Protein AF-A0A2U8WNV7-F1 (afdb_monomer_lite)

Foldseek 3Di:
DDPLLVVLLQLLLVLLQVLLVVLCVVAPPLDDHDPVSVVVSVVVLVVVLVVVLVVCVVVVNDPSSSVSSSVSNVCNNVVNNVVSVVVSVVVVVVD

Structure (mmCIF, N/CA/C/O backbone):
data_AF-A0A2U8WNV7-F1
#
_entry.id   AF-A0A2U8WNV7-F1
#
loop_
_atom_site.group_PDB
_atom_site.id
_atom_site.type_symbol
_atom_site.label_atom_id
_atom_site.label_alt_id
_atom_site.label_comp_id
_atom_site.label_asym_id
_atom_site.label_entity_id
_atom_site.label_seq_id
_atom_site.pdbx_PDB_ins_code
_atom_site.Cartn_x
_atom_site.Cartn_y
_atom_site.Cartn_z
_atom_site.occupancy
_atom_site.B_iso_or_equiv
_atom_site.auth_seq_id
_atom_site.auth_comp_id
_atom_site.auth_asym_id
_atom_site.auth_atom_id
_atom_site.pdbx_PDB_model_num
ATOM 1 N N . MET A 1 1 ? -4.680 7.057 -22.976 1.00 56.69 1 MET A N 1
ATOM 2 C CA . MET A 1 1 ? -4.065 6.528 -21.743 1.00 56.69 1 MET A CA 1
ATOM 3 C C . MET A 1 1 ? -3.792 5.057 -22.016 1.00 56.69 1 MET A C 1
ATOM 5 O O . MET A 1 1 ? -4.744 4.339 -22.299 1.00 56.69 1 MET A O 1
ATOM 9 N N . ASP A 1 2 ? -2.525 4.646 -22.083 1.00 73.06 2 ASP A N 1
ATOM 10 C CA . ASP A 1 2 ? -2.154 3.284 -22.492 1.00 73.06 2 ASP A CA 1
ATOM 11 C C . ASP A 1 2 ? -2.623 2.249 -21.461 1.00 73.06 2 ASP A C 1
ATOM 13 O O . ASP A 1 2 ? -2.599 2.503 -20.256 1.00 73.06 2 ASP A O 1
ATOM 17 N N . GLY A 1 3 ? -3.031 1.060 -21.918 1.00 84.00 3 GLY A N 1
ATOM 18 C CA . GLY A 1 3 ? -3.603 0.018 -21.053 1.00 84.00 3 GLY A CA 1
ATOM 19 C C . GLY A 1 3 ? -2.688 -0.441 -19.907 1.00 84.00 3 GLY A C 1
ATOM 20 O O . GLY A 1 3 ? -3.187 -0.880 -18.873 1.00 84.00 3 GLY A O 1
ATOM 21 N N . ARG A 1 4 ? -1.365 -0.281 -20.056 1.00 84.38 4 ARG A N 1
ATOM 22 C CA . ARG A 1 4 ? -0.365 -0.584 -19.017 1.00 84.38 4 ARG A CA 1
ATOM 23 C C . ARG A 1 4 ? -0.437 0.377 -17.831 1.00 84.38 4 ARG A C 1
ATOM 25 O O . ARG A 1 4 ? -0.428 -0.083 -16.699 1.00 84.38 4 ARG A O 1
ATOM 32 N N . HIS A 1 5 ? -0.651 1.663 -18.093 1.00 88.25 5 HIS A N 1
ATOM 33 C CA . HIS A 1 5 ? -0.777 2.688 -17.059 1.00 88.25 5 HIS A CA 1
ATOM 34 C C . HIS A 1 5 ? -2.004 2.474 -16.175 1.00 88.25 5 HIS A C 1
ATOM 36 O O . HIS A 1 5 ? -1.934 2.518 -14.947 1.00 88.25 5 HIS A O 1
ATOM 42 N N . ALA A 1 6 ? -3.138 2.170 -16.809 1.00 90.50 6 ALA A N 1
ATOM 43 C CA . ALA A 1 6 ? -4.361 1.832 -16.092 1.00 90.50 6 ALA A CA 1
ATOM 44 C C . ALA A 1 6 ? -4.215 0.522 -15.296 1.00 90.50 6 ALA A C 1
ATOM 46 O O . ALA A 1 6 ? -4.775 0.400 -14.208 1.00 90.50 6 ALA A O 1
ATOM 47 N N . LEU A 1 7 ? -3.467 -0.457 -15.819 1.00 92.75 7 LEU A N 1
ATOM 48 C CA . LEU A 1 7 ? -3.183 -1.698 -15.102 1.00 92.75 7 LEU A CA 1
ATOM 49 C C . LEU A 1 7 ? -2.304 -1.447 -13.871 1.00 92.75 7 LEU A C 1
ATOM 51 O O . LEU A 1 7 ? -2.715 -1.827 -12.778 1.00 92.75 7 LEU A O 1
ATOM 55 N N . ALA A 1 8 ? -1.180 -0.741 -14.028 1.00 93.69 8 ALA A N 1
ATOM 56 C CA . ALA A 1 8 ? -0.270 -0.397 -12.936 1.00 93.69 8 ALA A CA 1
ATOM 57 C C . ALA A 1 8 ? -1.005 0.327 -11.801 1.00 93.69 8 ALA A C 1
ATOM 59 O O . ALA A 1 8 ? -0.839 -0.010 -10.629 1.00 93.69 8 ALA A O 1
ATOM 60 N N . GLN A 1 9 ? -1.891 1.269 -12.144 1.00 95.94 9 GLN A N 1
ATOM 61 C CA . GLN A 1 9 ? -2.705 1.973 -11.157 1.00 95.94 9 GLN A CA 1
ATOM 62 C C . GLN A 1 9 ? -3.631 1.020 -10.389 1.00 95.94 9 GLN A C 1
ATOM 64 O O . GLN A 1 9 ? -3.687 1.079 -9.160 1.00 95.94 9 GLN A O 1
ATOM 69 N N . ARG A 1 10 ? -4.359 0.140 -11.090 1.00 97.31 10 ARG A N 1
ATOM 70 C CA . ARG A 1 10 ? -5.279 -0.819 -10.453 1.00 97.31 10 ARG A CA 1
ATOM 71 C C . ARG A 1 10 ? -4.546 -1.818 -9.564 1.00 97.31 10 ARG A C 1
ATOM 73 O O . ARG A 1 10 ? -5.021 -2.094 -8.467 1.00 97.31 10 ARG A O 1
ATOM 80 N N . GLU A 1 11 ? -3.412 -2.342 -10.019 1.00 97.25 11 GLU A N 1
ATOM 81 C CA . GLU A 1 11 ? -2.588 -3.276 -9.245 1.00 97.25 11 GLU A CA 1
ATOM 82 C C . GLU A 1 11 ? -2.011 -2.609 -7.998 1.00 97.25 11 GLU A C 1
ATOM 84 O O . GLU A 1 11 ? -2.062 -3.191 -6.914 1.00 97.25 11 GLU A O 1
ATOM 89 N N . GLY A 1 12 ? -1.553 -1.361 -8.124 1.00 97.19 12 GLY A N 1
ATOM 90 C CA . GLY A 1 12 ? -1.134 -0.555 -6.986 1.00 97.19 12 GLY A CA 1
ATOM 91 C C . GLY A 1 12 ? -2.264 -0.392 -5.972 1.00 97.19 12 GLY A C 1
ATOM 92 O O . GLY A 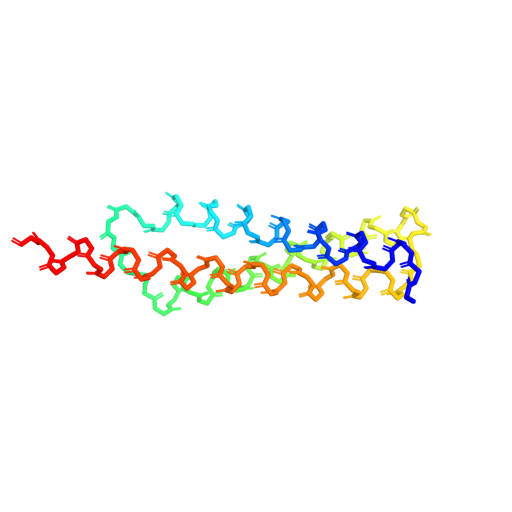1 12 ? -2.088 -0.704 -4.797 1.00 97.19 12 GLY A O 1
ATOM 93 N N . ILE A 1 13 ? -3.457 0.015 -6.423 1.00 98.12 13 ILE A N 1
ATOM 94 C CA . ILE A 1 13 ? -4.638 0.157 -5.553 1.00 98.12 13 ILE A CA 1
ATOM 95 C C . ILE A 1 13 ? -4.955 -1.160 -4.842 1.00 98.12 13 ILE A C 1
ATOM 97 O O . ILE A 1 13 ? -5.156 -1.158 -3.629 1.00 98.12 13 ILE A O 1
ATOM 101 N N . ALA A 1 14 ? -4.984 -2.280 -5.565 1.00 97.62 14 ALA A N 1
ATOM 102 C CA . ALA A 1 14 ? -5.261 -3.587 -4.978 1.00 97.62 14 ALA A CA 1
ATOM 103 C C . ALA A 1 14 ? -4.225 -3.967 -3.907 1.00 97.62 14 ALA A C 1
ATOM 105 O O . ALA A 1 14 ? -4.605 -4.398 -2.818 1.00 97.62 14 ALA A O 1
ATOM 106 N N . CYS A 1 15 ? -2.937 -3.738 -4.179 1.00 96.12 15 CYS A N 1
ATOM 107 C CA . CYS A 1 15 ? -1.855 -3.970 -3.224 1.00 96.12 15 CYS A CA 1
ATOM 108 C C . CYS A 1 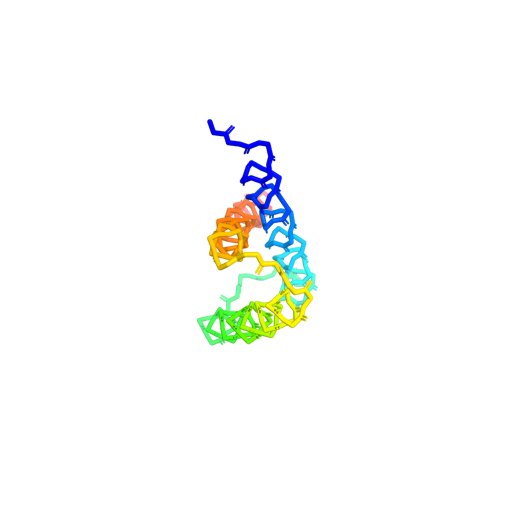15 ? -2.020 -3.115 -1.958 1.00 96.12 15 CYS A C 1
ATOM 110 O O . CYS A 1 15 ? -2.005 -3.651 -0.849 1.00 96.12 15 CYS A O 1
ATOM 112 N N . GLY A 1 16 ? -2.266 -1.811 -2.110 1.00 95.88 16 GLY A N 1
ATOM 113 C CA . GLY A 1 16 ? -2.498 -0.907 -0.984 1.00 95.88 16 GLY A CA 1
ATOM 114 C C . GLY A 1 16 ? -3.690 -1.320 -0.120 1.00 95.88 16 GLY A C 1
ATOM 115 O O . GLY A 1 16 ? -3.589 -1.324 1.107 1.00 95.88 16 GLY A O 1
ATOM 116 N N . ARG A 1 17 ? -4.805 -1.725 -0.749 1.00 96.50 17 ARG A N 1
ATOM 117 C CA . ARG A 1 17 ? -5.989 -2.230 -0.033 1.00 96.50 17 ARG A CA 1
ATOM 118 C C . ARG A 1 17 ? -5.666 -3.503 0.756 1.00 96.50 17 ARG A C 1
ATOM 120 O O . ARG A 1 17 ? -5.976 -3.563 1.940 1.00 96.50 17 ARG A O 1
ATOM 127 N N . ALA A 1 18 ? -4.994 -4.475 0.137 1.00 93.94 18 ALA A N 1
ATOM 128 C CA . ALA A 1 18 ? -4.618 -5.728 0.796 1.00 93.94 18 ALA A CA 1
ATOM 129 C C . ALA A 1 18 ? -3.649 -5.509 1.972 1.00 93.94 18 ALA A C 1
ATOM 131 O O . ALA A 1 18 ? -3.759 -6.165 3.012 1.00 93.94 18 ALA A O 1
ATOM 132 N N . TYR A 1 19 ? -2.723 -4.557 1.832 1.00 91.62 19 TYR A N 1
ATOM 133 C CA . TYR A 1 19 ? -1.838 -4.165 2.923 1.00 91.62 19 TYR A CA 1
ATOM 134 C C . TYR A 1 19 ? -2.633 -3.554 4.084 1.00 91.62 19 TYR A C 1
ATOM 136 O O . TYR A 1 19 ? -2.484 -3.996 5.219 1.00 91.62 19 TYR A O 1
ATOM 144 N N . ALA A 1 20 ? -3.557 -2.628 3.798 1.00 89.94 20 ALA A N 1
ATOM 145 C CA . ALA A 1 20 ? -4.446 -2.059 4.810 1.00 89.94 20 ALA A CA 1
ATOM 146 C C . ALA A 1 20 ? -5.300 -3.126 5.515 1.00 89.94 20 ALA A C 1
ATOM 148 O O . ALA A 1 20 ? -5.424 -3.068 6.732 1.00 89.94 20 ALA A O 1
ATOM 149 N N . ASP A 1 21 ? -5.835 -4.117 4.794 1.00 89.12 21 ASP A N 1
ATOM 150 C CA . ASP A 1 21 ? -6.576 -5.240 5.392 1.00 89.12 21 ASP A CA 1
ATOM 151 C C . ASP A 1 21 ? -5.691 -6.082 6.334 1.00 89.12 21 ASP A C 1
ATOM 153 O O . ASP A 1 21 ? -6.133 -6.513 7.400 1.00 89.12 21 ASP A O 1
ATOM 157 N N . THR A 1 22 ? -4.415 -6.273 5.987 1.00 86.62 22 THR A N 1
ATOM 158 C CA . THR A 1 22 ? -3.445 -6.994 6.831 1.00 86.62 22 THR A CA 1
ATOM 159 C C . THR A 1 22 ? -3.101 -6.205 8.094 1.00 86.62 22 THR A C 1
ATOM 161 O O . THR A 1 22 ? -3.086 -6.754 9.198 1.00 86.62 22 THR A O 1
ATOM 164 N N . CYS A 1 23 ? -2.853 -4.902 7.949 1.00 80.19 23 CYS A N 1
ATOM 165 C CA . CYS A 1 23 ? -2.648 -3.987 9.070 1.00 80.19 23 CYS A CA 1
ATOM 166 C C . CYS A 1 23 ? -3.877 -3.961 9.974 1.00 80.19 23 CYS A C 1
ATOM 168 O O . CYS A 1 23 ? -3.757 -4.018 11.193 1.00 80.19 23 CYS A O 1
ATOM 170 N N . ALA A 1 24 ? -5.061 -3.957 9.370 1.00 78.75 24 ALA A N 1
ATOM 171 C CA . ALA A 1 24 ? -6.317 -3.944 10.079 1.00 78.75 24 ALA A CA 1
ATOM 172 C C . ALA A 1 24 ? -6.541 -5.199 10.920 1.00 78.75 24 ALA A C 1
ATOM 174 O O . ALA A 1 24 ? -6.943 -5.096 12.074 1.00 78.75 24 ALA A O 1
ATOM 175 N N . ALA A 1 25 ? -6.212 -6.371 10.381 1.00 72.75 25 ALA A N 1
ATOM 176 C CA . ALA A 1 25 ? -6.245 -7.616 11.136 1.00 72.75 25 ALA A CA 1
ATOM 177 C C . ALA A 1 25 ? -5.254 -7.624 12.319 1.00 72.75 25 ALA A C 1
ATOM 179 O O . ALA A 1 25 ? -5.528 -8.263 13.333 1.00 72.75 25 ALA A O 1
ATOM 180 N N . ARG A 1 26 ? -4.114 -6.920 12.205 1.00 68.12 26 ARG A N 1
ATOM 181 C CA . ARG A 1 26 ? -3.097 -6.807 13.270 1.00 68.12 26 ARG A CA 1
ATOM 182 C C . ARG A 1 26 ? -3.456 -5.781 14.347 1.00 68.12 26 ARG A C 1
ATOM 184 O O . ARG A 1 26 ? -3.166 -6.028 15.511 1.00 68.12 26 ARG A O 1
ATOM 191 N N . VAL A 1 27 ? -4.037 -4.647 13.961 1.00 62.59 27 VAL A N 1
ATOM 192 C CA . VAL A 1 27 ? -4.257 -3.487 14.843 1.00 62.59 27 VAL A CA 1
ATOM 193 C C . VAL A 1 27 ? -5.673 -3.468 15.417 1.00 62.59 27 VAL A C 1
ATOM 195 O O . VAL A 1 27 ? -5.863 -3.223 16.604 1.00 62.59 27 VAL A O 1
ATOM 198 N N . TYR A 1 28 ? -6.689 -3.807 14.622 1.00 57.75 28 TYR A N 1
ATOM 199 C CA . TYR A 1 28 ? -8.085 -3.698 15.036 1.00 57.75 28 TYR A CA 1
ATOM 200 C C . TYR A 1 28 ? -8.614 -4.982 15.662 1.00 57.75 28 TYR A C 1
ATOM 202 O O . TYR A 1 28 ? -9.688 -5.451 15.290 1.00 57.75 28 TYR A O 1
ATOM 210 N N . GLY A 1 29 ? -7.983 -5.475 16.728 1.00 57.31 29 GLY A N 1
ATOM 211 C CA . GLY A 1 29 ? -8.636 -6.399 17.675 1.00 57.31 29 GLY A CA 1
ATOM 212 C C . GLY A 1 29 ? -9.931 -5.842 18.321 1.00 57.31 29 GLY A C 1
ATOM 213 O O . GLY A 1 29 ? -10.352 -6.323 19.366 1.00 57.31 29 GLY A O 1
ATOM 214 N N . GLY A 1 30 ? -10.547 -4.811 17.728 1.00 57.81 30 GLY A N 1
ATOM 215 C CA . GLY A 1 30 ? -11.735 -4.086 18.150 1.00 57.81 30 GLY A CA 1
ATOM 216 C C . GLY A 1 30 ? -11.487 -2.603 18.445 1.00 57.81 30 GLY A C 1
ATOM 217 O O . GLY A 1 30 ? -12.432 -1.921 18.826 1.00 57.81 30 GLY A O 1
ATOM 218 N N . GLN A 1 31 ? -10.255 -2.092 18.319 1.00 65.81 31 GLN A N 1
ATOM 219 C CA . GLN A 1 31 ? -9.873 -0.778 18.857 1.00 65.81 31 GLN A CA 1
ATOM 220 C C . GLN A 1 31 ? -9.197 0.118 17.822 1.00 65.81 31 GLN A C 1
ATOM 222 O O . GLN A 1 31 ? -8.407 -0.354 17.018 1.00 65.81 31 GLN A O 1
ATOM 227 N N . VAL A 1 32 ? -9.511 1.414 17.868 1.00 69.62 32 VAL A N 1
ATOM 228 C CA . VAL A 1 32 ? -8.859 2.463 17.067 1.00 69.62 32 VAL A CA 1
ATOM 229 C C . VAL A 1 32 ? -7.350 2.472 17.359 1.00 69.62 32 VAL A C 1
ATOM 231 O O . VAL A 1 32 ? -6.997 2.343 18.532 1.00 69.62 32 VAL A O 1
ATOM 234 N N . PRO A 1 33 ? -6.469 2.634 16.350 1.00 75.31 33 PRO A N 1
ATOM 235 C CA . PRO A 1 33 ? -5.032 2.620 16.559 1.00 75.31 33 PRO A CA 1
ATOM 236 C C . PRO A 1 33 ? -4.638 3.857 17.363 1.00 75.31 33 PRO A C 1
ATOM 238 O O . PRO A 1 33 ? -5.231 4.930 17.225 1.00 75.31 33 PRO A O 1
ATOM 241 N N . THR A 1 34 ? -3.609 3.724 18.178 1.00 81.94 34 THR A N 1
ATOM 242 C CA . THR A 1 34 ? -2.898 4.873 18.734 1.00 81.94 34 THR A CA 1
ATOM 243 C C . THR A 1 34 ? -2.084 5.573 17.644 1.00 81.94 34 THR A C 1
ATOM 245 O O . THR A 1 34 ? -1.707 4.962 16.647 1.00 81.94 34 THR A O 1
ATOM 248 N N . GLU A 1 35 ? -1.744 6.846 17.853 1.00 82.56 35 GLU A N 1
ATOM 249 C CA . GLU A 1 35 ? -0.896 7.620 16.930 1.00 82.56 35 GLU A CA 1
ATOM 250 C C . GLU A 1 35 ? 0.446 6.917 16.644 1.00 82.56 35 GLU A C 1
ATOM 252 O O . GLU A 1 35 ? 0.886 6.847 15.501 1.00 82.56 35 GLU A O 1
ATOM 257 N N . ALA A 1 36 ? 1.046 6.283 17.659 1.00 84.31 36 ALA A N 1
ATOM 258 C CA . ALA A 1 36 ? 2.278 5.510 17.502 1.00 84.31 36 ALA A CA 1
ATOM 259 C C . ALA A 1 36 ? 2.107 4.272 16.600 1.00 84.31 36 ALA A C 1
ATOM 261 O O . ALA A 1 36 ? 3.032 3.892 15.880 1.00 84.31 36 ALA A O 1
ATOM 262 N N . GLU A 1 37 ? 0.937 3.630 16.634 1.00 83.44 37 GLU A N 1
ATOM 263 C CA . GLU A 1 37 ? 0.615 2.515 15.743 1.00 83.44 37 GLU A CA 1
ATOM 264 C C . GLU A 1 37 ? 0.351 3.011 14.320 1.00 83.44 37 GLU A C 1
ATOM 266 O O . GLU A 1 37 ? 0.836 2.393 13.374 1.00 83.44 37 GLU A O 1
ATOM 271 N N . GLU A 1 38 ? -0.339 4.142 14.146 1.00 81.81 38 GLU A N 1
ATOM 272 C CA . GLU A 1 38 ? -0.525 4.760 12.826 1.00 81.81 38 GLU A CA 1
ATOM 273 C C . GLU A 1 38 ? 0.821 5.131 12.184 1.00 81.81 38 GLU A C 1
ATOM 275 O O . GLU A 1 38 ? 1.069 4.774 11.028 1.00 81.81 38 GLU A O 1
ATOM 280 N N . ASP A 1 39 ? 1.728 5.748 12.941 1.00 86.00 39 ASP A N 1
ATOM 281 C CA . ASP A 1 39 ? 3.079 6.079 12.480 1.00 86.00 39 ASP A CA 1
ATOM 282 C C . ASP A 1 39 ? 3.880 4.829 12.095 1.00 86.00 39 ASP A C 1
ATOM 284 O O . ASP A 1 39 ? 4.545 4.797 11.051 1.00 86.00 39 ASP A O 1
ATOM 288 N N . ALA A 1 40 ? 3.796 3.768 12.904 1.00 86.12 40 ALA A N 1
ATOM 289 C CA . ALA A 1 40 ? 4.434 2.494 12.592 1.00 86.12 40 ALA A CA 1
ATOM 290 C C . ALA A 1 40 ? 3.890 1.904 11.282 1.00 86.12 40 ALA A C 1
ATOM 292 O O . ALA A 1 40 ? 4.677 1.480 10.434 1.00 86.12 40 ALA A O 1
ATOM 293 N N . LEU A 1 41 ? 2.571 1.941 11.072 1.00 84.62 41 LEU A N 1
ATOM 294 C CA . LEU A 1 41 ? 1.933 1.465 9.844 1.00 84.62 41 LEU A CA 1
ATOM 295 C C . LEU A 1 41 ? 2.374 2.260 8.610 1.00 84.62 41 LEU A C 1
ATOM 297 O O . LEU A 1 41 ? 2.647 1.666 7.564 1.00 84.62 41 LEU A O 1
ATOM 301 N N . VAL A 1 42 ? 2.464 3.587 8.720 1.00 86.44 42 VAL A N 1
ATOM 302 C CA . VAL A 1 42 ? 2.930 4.454 7.627 1.00 86.44 42 VAL A CA 1
ATOM 303 C C . VAL A 1 42 ? 4.389 4.156 7.286 1.00 86.44 42 VAL A C 1
ATOM 305 O O . VAL A 1 42 ? 4.738 4.075 6.104 1.00 86.44 42 VAL A O 1
ATOM 308 N N . ARG A 1 43 ? 5.239 3.934 8.295 1.00 89.88 43 ARG A N 1
ATOM 309 C CA . ARG A 1 43 ? 6.637 3.547 8.079 1.00 89.88 43 ARG A CA 1
ATOM 310 C C . ARG A 1 43 ? 6.746 2.182 7.399 1.00 89.88 43 ARG A C 1
ATOM 312 O O . ARG A 1 43 ? 7.430 2.080 6.383 1.00 89.88 43 ARG A O 1
ATOM 319 N N . GLU A 1 44 ? 6.046 1.164 7.905 1.00 91.19 44 GLU A N 1
ATOM 320 C CA . GLU A 1 44 ? 6.059 -0.181 7.313 1.00 91.19 44 GLU A CA 1
ATOM 321 C C . GLU A 1 44 ? 5.536 -0.156 5.858 1.00 91.19 44 GLU A C 1
ATOM 323 O O . GLU A 1 44 ? 6.120 -0.787 4.975 1.00 91.19 44 GLU A O 1
ATOM 328 N N . LEU A 1 45 ? 4.492 0.637 5.568 1.00 92.31 45 LEU A N 1
ATOM 329 C CA . LEU A 1 45 ? 4.006 0.862 4.200 1.00 92.31 45 LEU A CA 1
ATOM 330 C C . LEU A 1 45 ? 5.089 1.489 3.313 1.00 92.31 45 LEU A C 1
ATOM 332 O O . LEU A 1 45 ? 5.269 1.070 2.168 1.00 92.31 45 LEU A O 1
ATOM 336 N N . GLY A 1 46 ? 5.789 2.504 3.824 1.00 94.00 46 GLY A N 1
ATOM 337 C CA . GLY A 1 46 ? 6.872 3.178 3.115 1.00 94.00 46 GLY A CA 1
ATOM 338 C C . GLY A 1 46 ? 8.010 2.224 2.754 1.00 94.00 46 GLY A C 1
ATOM 339 O O . GLY A 1 46 ? 8.465 2.223 1.609 1.00 94.00 46 GLY A O 1
ATOM 340 N N . GLU A 1 47 ? 8.421 1.373 3.693 1.00 94.50 47 GLU A N 1
ATOM 341 C CA . GLU A 1 47 ? 9.451 0.348 3.492 1.00 94.50 47 GLU A CA 1
ATOM 342 C C . GLU A 1 47 ? 9.014 -0.709 2.470 1.00 94.50 47 GLU A C 1
ATOM 344 O O . GLU A 1 47 ? 9.757 -1.008 1.529 1.00 94.50 47 GLU A O 1
ATOM 349 N N . MET A 1 48 ? 7.786 -1.224 2.599 1.00 94.31 48 MET A N 1
ATOM 350 C CA . MET A 1 48 ? 7.206 -2.179 1.652 1.00 94.31 48 MET A CA 1
ATOM 351 C C . MET A 1 48 ? 7.146 -1.590 0.239 1.00 94.31 48 MET A C 1
ATOM 353 O O . MET A 1 48 ? 7.602 -2.223 -0.715 1.00 94.31 48 MET A O 1
ATOM 357 N N . ASN A 1 49 ? 6.658 -0.355 0.102 1.00 94.94 49 ASN A N 1
ATOM 358 C CA . ASN A 1 49 ? 6.542 0.312 -1.189 1.00 94.94 49 ASN A CA 1
ATOM 359 C C . ASN A 1 49 ? 7.927 0.603 -1.796 1.00 94.94 49 ASN A C 1
ATOM 361 O O . ASN A 1 49 ? 8.154 0.349 -2.977 1.00 94.94 49 ASN A O 1
ATOM 365 N N . ALA A 1 50 ? 8.895 1.069 -1.002 1.00 95.31 50 ALA A N 1
ATOM 366 C CA . ALA A 1 50 ? 10.266 1.278 -1.469 1.00 95.31 50 ALA A CA 1
ATOM 367 C C . ALA A 1 50 ? 10.904 -0.023 -1.982 1.00 95.31 50 ALA A C 1
ATOM 369 O O . ALA A 1 50 ? 11.500 -0.032 -3.064 1.00 95.31 50 ALA A O 1
ATOM 370 N N . ARG A 1 51 ? 10.726 -1.127 -1.249 1.00 96.62 51 ARG A N 1
ATOM 371 C CA . ARG A 1 51 ? 11.202 -2.452 -1.653 1.00 96.62 51 ARG A CA 1
ATOM 372 C C . ARG A 1 51 ? 10.536 -2.926 -2.944 1.00 96.62 51 ARG A C 1
ATOM 374 O O . ARG A 1 51 ? 11.239 -3.293 -3.882 1.00 96.62 51 ARG A O 1
ATOM 381 N N . ALA A 1 52 ? 9.208 -2.861 -3.026 1.00 95.38 52 ALA A N 1
ATOM 382 C CA . ALA A 1 52 ? 8.465 -3.267 -4.217 1.00 95.38 52 ALA A CA 1
ATOM 383 C C . ALA A 1 52 ? 8.882 -2.455 -5.454 1.00 95.38 52 ALA A C 1
ATOM 385 O O . ALA A 1 52 ? 9.087 -3.013 -6.529 1.00 95.38 52 ALA A O 1
ATOM 386 N N . ARG A 1 53 ? 9.104 -1.142 -5.306 1.00 96.81 53 ARG A N 1
ATOM 387 C CA . ARG A 1 53 ? 9.617 -0.294 -6.393 1.00 96.81 53 ARG A CA 1
ATOM 388 C C . ARG A 1 53 ? 11.000 -0.736 -6.872 1.00 96.81 53 ARG A C 1
ATOM 390 O O . ARG A 1 53 ? 11.244 -0.711 -8.076 1.00 96.81 53 ARG A O 1
ATOM 397 N N . ALA A 1 54 ? 11.890 -1.134 -5.962 1.00 96.81 54 ALA A N 1
ATOM 398 C CA . ALA A 1 54 ? 13.211 -1.645 -6.321 1.00 96.81 54 ALA A CA 1
ATOM 399 C C . ALA A 1 54 ? 13.121 -2.987 -7.069 1.00 96.81 54 ALA A C 1
ATOM 401 O O . ALA A 1 54 ? 13.796 -3.164 -8.082 1.00 96.81 54 ALA A O 1
ATOM 402 N N . GLU A 1 55 ? 12.250 -3.896 -6.624 1.00 97.25 55 GLU A N 1
ATOM 403 C CA . GLU A 1 55 ? 12.009 -5.190 -7.279 1.00 97.25 55 GLU A CA 1
ATOM 404 C C . GLU A 1 55 ? 11.405 -5.012 -8.685 1.00 97.25 55 GLU A C 1
ATOM 406 O O . GLU A 1 55 ? 11.889 -5.611 -9.647 1.00 97.25 55 GLU A O 1
ATOM 411 N N . LEU A 1 56 ? 10.420 -4.120 -8.844 1.00 95.62 56 LEU A N 1
ATOM 412 C CA . LEU A 1 56 ? 9.835 -3.780 -10.148 1.00 95.62 56 LEU A CA 1
ATOM 413 C C . LEU A 1 56 ? 10.868 -3.146 -11.092 1.00 95.62 56 LEU A C 1
ATOM 415 O O . LEU A 1 56 ? 10.912 -3.485 -12.276 1.00 95.62 56 LEU A O 1
ATOM 419 N N . ALA A 1 57 ? 11.720 -2.253 -10.579 1.00 96.81 57 ALA A N 1
ATOM 420 C CA . ALA A 1 57 ? 12.792 -1.644 -11.363 1.00 96.81 57 ALA A CA 1
ATOM 421 C C . ALA A 1 57 ? 13.818 -2.688 -11.827 1.00 96.81 57 ALA A C 1
ATOM 423 O O . ALA A 1 57 ? 14.191 -2.699 -13.000 1.00 96.81 57 ALA A O 1
ATOM 424 N N . ALA A 1 58 ? 14.227 -3.600 -10.939 1.00 97.44 58 ALA A N 1
ATOM 425 C CA . ALA A 1 58 ? 15.109 -4.715 -11.281 1.00 97.44 58 ALA A CA 1
ATOM 426 C C . ALA A 1 58 ? 14.475 -5.663 -12.317 1.00 97.44 58 ALA A C 1
ATOM 428 O O . ALA A 1 58 ? 15.179 -6.210 -13.163 1.00 97.44 58 ALA A O 1
ATOM 429 N N . GLY A 1 59 ? 13.146 -5.804 -12.295 1.00 96.94 59 GLY A N 1
ATOM 430 C CA . GLY A 1 59 ? 12.359 -6.531 -13.295 1.00 96.94 59 GLY A CA 1
ATOM 431 C C . GLY A 1 59 ? 12.176 -5.805 -14.635 1.00 96.94 59 GLY A C 1
ATOM 432 O O . GLY A 1 59 ? 11.486 -6.322 -15.512 1.00 96.94 59 GLY A O 1
ATOM 433 N N . GLY A 1 60 ? 12.763 -4.616 -14.816 1.00 96.31 60 GLY A N 1
ATOM 434 C CA . GLY A 1 60 ? 12.704 -3.860 -16.070 1.00 96.31 60 GLY A CA 1
ATOM 435 C C . GLY A 1 60 ? 11.398 -3.093 -16.296 1.00 96.31 60 GLY A C 1
ATOM 436 O O . GLY A 1 60 ? 11.126 -2.664 -17.420 1.00 96.31 60 GLY A O 1
ATOM 437 N N . ILE A 1 61 ? 10.578 -2.903 -15.258 1.00 95.50 61 ILE A N 1
ATOM 438 C CA . ILE A 1 61 ? 9.356 -2.102 -15.365 1.00 95.50 61 ILE A CA 1
ATOM 439 C C . ILE A 1 61 ? 9.727 -0.620 -15.566 1.00 95.50 61 ILE A C 1
ATOM 441 O O . ILE A 1 61 ? 10.574 -0.093 -14.840 1.00 95.50 61 ILE A O 1
ATOM 445 N N . PRO A 1 62 ? 9.105 0.093 -16.527 1.00 95.94 62 PRO A N 1
ATOM 446 C CA . PRO A 1 62 ? 9.417 1.496 -16.773 1.00 95.94 62 PRO A CA 1
ATOM 447 C C . PRO A 1 62 ? 9.162 2.389 -15.543 1.00 95.94 62 PRO A C 1
ATOM 449 O O . PRO A 1 62 ? 8.140 2.218 -14.872 1.00 9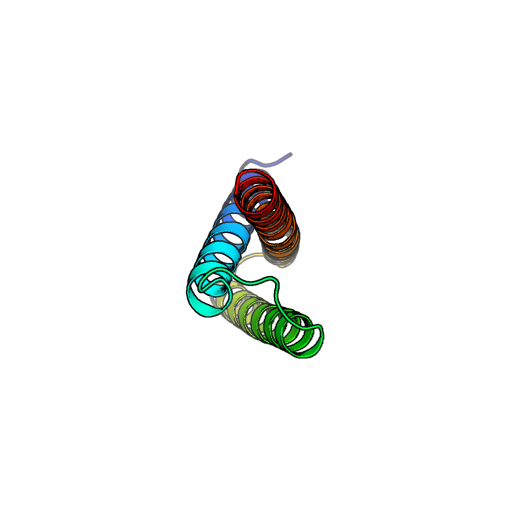5.94 62 PRO A O 1
ATOM 452 N N . PRO A 1 63 ? 9.995 3.419 -15.287 1.00 95.19 63 PRO A N 1
ATOM 453 C CA . PRO A 1 63 ? 9.848 4.297 -14.119 1.00 95.19 63 PRO A CA 1
ATOM 454 C C . PRO A 1 63 ? 8.475 4.969 -13.983 1.00 95.19 63 PRO A C 1
ATOM 456 O O . PRO A 1 63 ? 7.988 5.167 -12.868 1.00 95.19 63 PRO A O 1
ATOM 459 N N . ALA A 1 64 ? 7.833 5.303 -15.107 1.00 95.44 64 ALA A N 1
ATOM 460 C CA . ALA A 1 64 ? 6.490 5.879 -15.112 1.00 95.44 64 ALA A CA 1
ATOM 461 C C . ALA A 1 64 ? 5.447 4.902 -14.543 1.00 95.44 64 ALA A C 1
ATOM 463 O O . ALA A 1 64 ? 4.620 5.299 -13.729 1.00 95.44 64 ALA A O 1
ATOM 464 N N . GLU A 1 65 ? 5.535 3.619 -14.902 1.00 96.38 65 GLU A N 1
ATOM 465 C CA . GLU A 1 65 ? 4.613 2.586 -14.420 1.00 96.38 65 GLU A CA 1
ATOM 466 C C . GLU A 1 65 ? 4.844 2.271 -12.941 1.00 96.38 65 GLU A C 1
ATOM 468 O O . GLU A 1 65 ? 3.889 2.153 -12.180 1.00 96.38 65 GLU A O 1
ATOM 473 N N . ILE A 1 66 ? 6.106 2.241 -12.499 1.00 97.06 66 ILE A N 1
ATOM 474 C CA . ILE A 1 66 ? 6.457 2.100 -11.076 1.00 97.06 66 ILE A CA 1
ATOM 475 C C . ILE A 1 66 ? 5.881 3.261 -10.257 1.00 97.06 66 ILE A C 1
ATOM 477 O O . ILE A 1 66 ? 5.355 3.060 -9.162 1.00 97.06 66 ILE A O 1
ATOM 481 N N . THR A 1 67 ? 5.968 4.484 -10.786 1.00 96.62 67 THR A N 1
ATOM 482 C CA . THR A 1 67 ? 5.424 5.680 -10.131 1.00 96.62 67 THR A CA 1
ATOM 483 C C . THR A 1 67 ? 3.904 5.591 -10.014 1.00 96.62 67 THR A C 1
ATOM 485 O O . THR A 1 67 ? 3.359 5.818 -8.934 1.00 96.62 67 THR A O 1
ATOM 488 N N . THR A 1 68 ? 3.223 5.197 -11.090 1.00 97.00 68 THR A N 1
ATOM 489 C CA . THR A 1 68 ? 1.767 5.008 -11.106 1.00 97.00 68 THR A CA 1
ATOM 490 C C . THR A 1 68 ? 1.312 3.898 -10.171 1.00 97.00 68 THR A C 1
ATOM 492 O O . THR A 1 68 ? 0.355 4.088 -9.420 1.00 97.00 68 THR A O 1
ATOM 495 N N . TRP A 1 69 ? 2.017 2.768 -10.160 1.00 97.69 69 TRP A N 1
ATOM 496 C CA . TRP A 1 69 ? 1.759 1.673 -9.232 1.00 97.69 69 TRP A CA 1
ATOM 497 C C . TRP A 1 69 ? 1.926 2.130 -7.779 1.00 97.69 69 TRP A C 1
ATOM 499 O O . TRP A 1 69 ? 1.006 1.982 -6.978 1.00 97.69 69 TRP A O 1
ATOM 509 N N . SER A 1 70 ? 3.037 2.796 -7.453 1.00 97.38 70 SER A N 1
ATOM 510 C CA . SER A 1 70 ? 3.305 3.327 -6.109 1.00 97.38 70 SER A CA 1
ATOM 511 C C . SER A 1 70 ? 2.247 4.341 -5.661 1.00 97.38 70 SER A C 1
ATOM 513 O O . SER A 1 70 ? 1.822 4.323 -4.506 1.00 97.38 70 SER A O 1
ATOM 515 N N . ALA A 1 71 ? 1.798 5.228 -6.553 1.00 96.50 71 ALA A N 1
ATOM 516 C CA . ALA A 1 71 ? 0.701 6.147 -6.256 1.00 96.50 71 ALA A CA 1
ATOM 517 C C . ALA A 1 71 ? -0.609 5.385 -5.993 1.00 96.50 71 ALA A C 1
ATOM 519 O O . ALA A 1 71 ? -1.332 5.705 -5.049 1.00 96.50 71 ALA A O 1
ATOM 520 N N . GLY A 1 72 ? -0.879 4.340 -6.781 1.00 97.69 72 GLY A N 1
ATOM 521 C CA . GLY A 1 72 ? -1.993 3.423 -6.565 1.00 97.69 72 GLY A CA 1
ATOM 522 C C . GLY A 1 72 ? -1.957 2.773 -5.181 1.00 97.69 72 GLY A C 1
ATOM 523 O O . GLY A 1 72 ? -2.979 2.775 -4.501 1.00 97.69 72 GLY A O 1
ATOM 524 N N . VAL A 1 73 ? -0.791 2.297 -4.727 1.00 97.62 73 VAL A N 1
ATOM 525 C CA . VAL A 1 73 ? -0.608 1.712 -3.382 1.00 97.62 73 VAL A CA 1
ATOM 526 C C . VAL A 1 73 ? -1.037 2.685 -2.292 1.00 97.62 73 VAL A C 1
ATOM 528 O O . VAL A 1 73 ? -1.839 2.325 -1.431 1.00 97.62 73 VAL A O 1
ATOM 531 N N . LEU A 1 74 ? -0.571 3.933 -2.350 1.00 95.38 74 LEU A N 1
ATOM 532 C CA . LEU A 1 74 ? -0.929 4.952 -1.359 1.00 95.38 74 LEU A CA 1
ATOM 533 C C . LEU A 1 74 ? -2.437 5.241 -1.358 1.00 95.38 74 LEU A C 1
ATOM 535 O O . LEU A 1 74 ? -3.060 5.291 -0.296 1.00 95.38 74 LEU A O 1
ATOM 539 N N . VAL A 1 75 ? -3.039 5.380 -2.543 1.00 96.62 75 VAL A N 1
ATOM 540 C CA . VAL A 1 75 ? -4.486 5.609 -2.693 1.00 96.62 75 VAL A CA 1
ATOM 541 C C . VAL A 1 75 ? -5.293 4.431 -2.144 1.00 96.62 75 VAL A C 1
ATOM 543 O O . VAL A 1 75 ? -6.239 4.637 -1.382 1.00 96.62 75 VAL A O 1
ATOM 546 N N . GLY A 1 76 ? -4.917 3.202 -2.503 1.00 96.62 76 GLY A N 1
ATOM 547 C CA . GLY A 1 76 ? -5.587 1.983 -2.058 1.00 96.62 76 GLY A CA 1
ATOM 548 C C . GLY A 1 76 ? -5.507 1.795 -0.547 1.00 96.62 76 GLY A C 1
ATOM 549 O O . GLY A 1 76 ? -6.523 1.511 0.086 1.00 96.62 76 GLY A O 1
ATOM 550 N N . PHE A 1 77 ? -4.327 2.022 0.031 1.00 94.75 77 PHE A N 1
ATOM 551 C CA . PHE A 1 77 ? -4.092 1.904 1.467 1.00 94.75 77 PHE A CA 1
ATOM 552 C C . PHE A 1 77 ? -4.928 2.904 2.268 1.00 94.75 77 PHE A C 1
ATOM 554 O O . PHE A 1 77 ? -5.726 2.509 3.119 1.00 94.75 77 PHE A O 1
ATOM 561 N N . VAL A 1 78 ? -4.816 4.199 1.952 1.00 91.81 78 VAL A N 1
ATOM 562 C CA . VAL A 1 78 ? -5.545 5.256 2.670 1.00 91.81 78 VAL A CA 1
ATOM 563 C C . VAL A 1 78 ? -7.055 5.108 2.485 1.00 91.81 78 VAL A C 1
ATOM 565 O O . VAL A 1 78 ? -7.816 5.284 3.438 1.00 91.81 78 VAL A O 1
ATOM 568 N N . GLY A 1 79 ? -7.507 4.777 1.271 1.00 94.00 79 GLY A N 1
ATOM 569 C CA . GLY A 1 79 ? -8.921 4.532 0.996 1.00 94.00 79 GLY A CA 1
ATOM 570 C C . GLY A 1 79 ? -9.472 3.398 1.857 1.00 94.00 79 GLY A C 1
ATOM 571 O O . GLY A 1 79 ? -10.499 3.566 2.515 1.00 94.00 79 GLY A O 1
ATOM 572 N N . ARG A 1 80 ? -8.749 2.276 1.926 1.00 93.44 80 ARG A N 1
ATOM 573 C CA . ARG A 1 80 ? -9.188 1.109 2.690 1.00 93.44 80 ARG A CA 1
ATOM 574 C C . ARG A 1 80 ? -9.150 1.330 4.198 1.00 93.44 80 ARG A C 1
ATOM 576 O O . ARG A 1 80 ? -10.112 0.971 4.869 1.00 93.44 80 ARG A O 1
ATOM 583 N N . LEU A 1 81 ? -8.114 1.981 4.729 1.00 87.69 81 LEU A N 1
ATOM 584 C CA . LEU A 1 81 ? -8.068 2.337 6.151 1.00 87.69 81 LEU A CA 1
ATOM 585 C C . LEU A 1 81 ? -9.246 3.222 6.564 1.00 87.69 81 LEU A C 1
ATOM 587 O O . LEU A 1 81 ? -9.850 2.990 7.608 1.00 87.69 81 LEU A O 1
ATOM 591 N N . ARG A 1 82 ? -9.625 4.202 5.735 1.00 88.38 82 ARG A N 1
ATOM 592 C CA . ARG A 1 82 ? -10.802 5.043 6.004 1.00 88.38 82 ARG A CA 1
ATOM 593 C C . ARG A 1 82 ? -12.093 4.230 6.055 1.00 88.38 82 ARG A C 1
ATOM 595 O O . ARG A 1 82 ? -12.906 4.466 6.945 1.00 88.38 82 ARG A O 1
ATOM 602 N N . GLU A 1 83 ? -12.272 3.277 5.137 1.00 91.06 83 GLU A N 1
ATOM 603 C CA . GLU A 1 83 ? -13.420 2.357 5.149 1.00 91.06 83 GLU A CA 1
ATOM 604 C C . GLU A 1 83 ? -13.470 1.549 6.456 1.00 91.06 83 GLU A C 1
ATOM 606 O O . GLU A 1 83 ? -14.510 1.502 7.109 1.00 91.06 83 GLU A O 1
ATOM 611 N N . ILE A 1 84 ? -12.343 0.960 6.867 1.00 86.75 84 ILE A N 1
ATOM 612 C CA . ILE A 1 84 ? -12.244 0.156 8.094 1.00 86.75 84 ILE A CA 1
ATOM 613 C C . ILE A 1 84 ? -12.530 1.007 9.336 1.00 86.75 84 ILE A C 1
ATOM 615 O O . ILE A 1 84 ? -13.326 0.624 10.190 1.00 86.75 84 ILE A 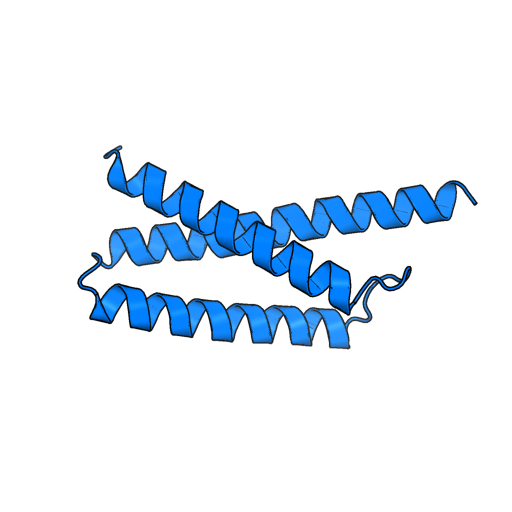O 1
ATOM 619 N N . MET A 1 85 ? -11.943 2.200 9.415 1.00 83.44 85 MET A N 1
ATOM 620 C CA . MET A 1 85 ? -12.169 3.129 10.522 1.00 83.44 85 MET A CA 1
ATOM 621 C C . MET A 1 85 ? -13.632 3.566 10.631 1.00 83.44 85 MET A C 1
ATOM 623 O O . MET A 1 85 ? -14.161 3.671 11.737 1.00 83.44 85 MET A O 1
ATOM 627 N N . ALA A 1 86 ? -14.305 3.793 9.501 1.00 86.56 86 ALA A N 1
ATOM 628 C CA . ALA A 1 86 ? -15.734 4.088 9.490 1.00 86.56 86 ALA A CA 1
ATOM 629 C C . ALA A 1 86 ? -16.565 2.899 10.005 1.00 86.56 86 ALA A C 1
ATOM 631 O O . ALA A 1 86 ? -17.485 3.099 10.796 1.00 86.56 86 ALA A O 1
ATOM 632 N N . GLN A 1 87 ? -16.213 1.669 9.614 1.00 84.88 87 GLN A N 1
ATOM 633 C CA . GLN A 1 87 ? -16.882 0.450 10.081 1.00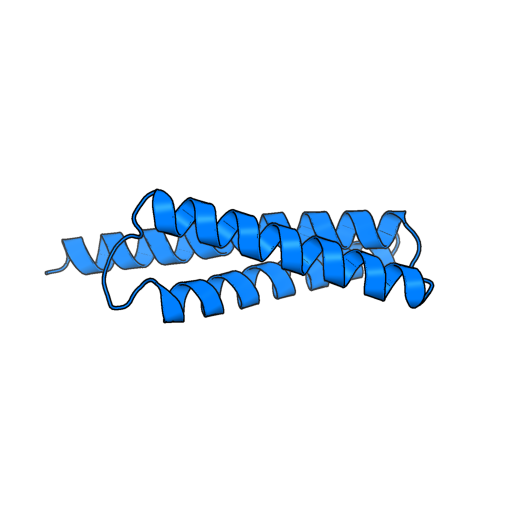 84.88 87 GLN A CA 1
ATOM 634 C C . GLN A 1 87 ? -16.719 0.239 11.590 1.00 84.88 87 GLN A C 1
ATOM 636 O O . GLN A 1 87 ? -17.690 -0.083 12.268 1.00 84.88 87 GLN A O 1
ATOM 641 N N . LEU A 1 88 ? -15.520 0.464 12.131 1.00 80.12 88 LEU A N 1
ATOM 642 C CA . LEU A 1 88 ? -15.250 0.321 13.564 1.00 80.12 88 LEU A CA 1
ATOM 643 C C . LEU A 1 88 ? -15.992 1.359 14.404 1.00 80.12 88 LEU A C 1
ATOM 645 O O . LEU A 1 88 ? -16.545 1.017 15.445 1.00 80.12 88 LEU A O 1
ATOM 649 N N . ARG A 1 89 ? -16.045 2.614 13.940 1.00 81.31 89 ARG A N 1
ATOM 650 C CA . ARG A 1 89 ? -16.830 3.669 14.599 1.00 81.31 89 ARG A CA 1
ATOM 651 C C . ARG A 1 89 ? -18.315 3.308 14.626 1.00 81.31 89 ARG A C 1
ATOM 653 O O . ARG A 1 89 ? -18.905 3.298 15.696 1.00 81.31 89 ARG A O 1
ATOM 660 N N . ALA A 1 90 ? -18.874 2.896 13.487 1.00 83.19 90 ALA A N 1
ATOM 661 C CA . ALA A 1 90 ? -20.272 2.472 13.408 1.00 83.19 90 ALA A CA 1
ATOM 662 C C . ALA A 1 90 ? -20.580 1.252 14.299 1.00 83.19 90 ALA A C 1
ATOM 664 O O . ALA A 1 90 ? -21.640 1.191 14.915 1.00 83.19 90 ALA A O 1
ATOM 665 N N . ALA A 1 91 ? -19.658 0.289 14.393 1.00 78.88 91 ALA A N 1
ATOM 666 C CA . ALA A 1 91 ? -19.808 -0.871 15.272 1.00 78.88 91 ALA A CA 1
ATOM 667 C C . ALA A 1 91 ? -19.749 -0.502 16.765 1.00 78.88 91 ALA A C 1
ATOM 669 O O . ALA A 1 91 ? -20.412 -1.150 17.573 1.00 78.88 91 ALA A O 1
ATOM 670 N N . ASN A 1 92 ? -18.975 0.525 17.128 1.00 73.44 92 ASN A N 1
ATOM 671 C CA . ASN A 1 92 ? -18.917 1.042 18.494 1.00 73.44 92 ASN A CA 1
ATOM 672 C C . ASN A 1 92 ? -20.176 1.833 18.869 1.00 73.44 92 ASN A C 1
ATOM 674 O O . ASN A 1 92 ? -20.656 1.672 19.982 1.00 73.44 92 ASN A O 1
ATOM 678 N N . ASP A 1 93 ? -20.732 2.623 17.948 1.00 76.06 93 ASP A N 1
ATOM 679 C CA . ASP A 1 93 ? -21.955 3.407 18.189 1.00 76.06 93 ASP A CA 1
ATOM 680 C C . ASP A 1 93 ? -23.223 2.531 18.283 1.00 76.06 93 ASP A C 1
ATOM 682 O O . ASP A 1 93 ? -24.243 2.959 18.819 1.00 76.06 93 ASP A O 1
ATOM 686 N N . ALA A 1 94 ? -23.180 1.308 17.743 1.00 69.81 94 ALA A N 1
ATOM 687 C CA . ALA A 1 94 ? -24.289 0.351 17.769 1.00 69.81 94 ALA A CA 1
ATOM 688 C C . ALA A 1 94 ? -24.339 -0.529 19.037 1.00 69.81 94 ALA A C 1
ATOM 690 O O . ALA A 1 94 ? -25.226 -1.382 19.140 1.00 69.81 94 ALA A O 1
ATOM 691 N N . ARG A 1 95 ? -23.381 -0.373 19.959 1.00 59.53 95 ARG A N 1
ATOM 692 C CA . ARG A 1 95 ? -23.305 -1.087 21.244 1.00 59.53 95 ARG A CA 1
ATOM 6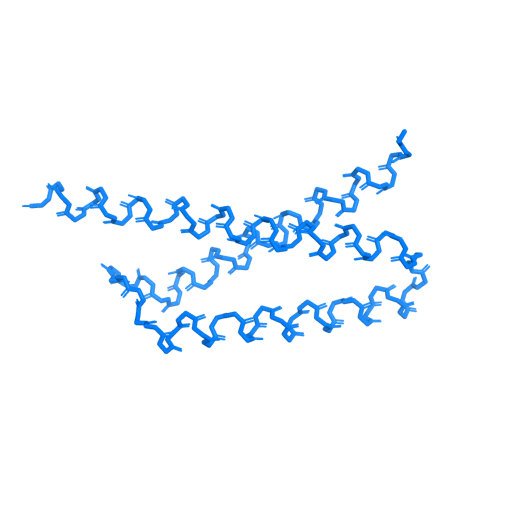93 C C . ARG A 1 95 ? -23.835 -0.231 22.385 1.00 59.53 95 ARG A C 1
ATOM 695 O O . ARG A 1 95 ? -24.488 -0.829 23.267 1.00 59.53 95 ARG A O 1
#

pLDDT: mean 87.7, std 10.98, range [56.69, 98.12]

Sequence (95 aa):
MDGRHALAQREGIACGRAYADTCAARVYGGQVPTEAEEDALVRELGEMNARARAELAAGGIPPAEITTWSAGVLVGFVGRLREIMAQLRAANDAR

Radius of gyration: 15.18 Å; chains: 1; bounding box: 39×15×44 Å

Secondary structure (DSSP, 8-state):
--HHHHHHHHHHHHHHHHHHHHHHHHH-SSSPPPHHHHHHHHHHHHHHHHHHHHHHHHTT--HHHHHHHHHHHHHHHHHHHHHHHHHHHHHHHT-

Organism: NCBI:txid2202827